Protein AF-A0A2Z6AJF2-F1 (afdb_monomer)

Mean predicted aligned error: 6.71 Å

Secondary structure (DSSP, 8-state):
------HHHHHHHHHHHHHHSB----GGG--S---EEEEEEE---HHHHHHHHHHHHHTT-EEEEEEE-TT-GGG--SEEEEEEEETTEEEEEEEEEEE--SSS---EEEETT-S-EEEE-SSSEEEESS--SS-HHHHHHHHHHHHHHHHHHS-GGGGTT-SS------

Solvent-accessible surface area (backbone atoms only — not comparable to full-atom values): 9456 Å² total; per-residue (Å²): 133,85,69,73,64,62,59,71,56,39,50,26,40,21,56,27,44,53,61,40,24,42,37,93,64,78,82,85,74,71,83,70,80,22,45,40,33,49,38,53,48,59,68,82,46,72,67,57,49,52,50,50,44,50,50,20,47,78,65,51,18,22,37,37,39,34,18,23,52,75,86,42,49,92,78,43,63,78,41,28,28,40,30,42,44,55,96,88,42,64,46,76,40,75,59,22,43,55,30,26,60,91,83,75,54,49,33,33,42,33,41,68,99,56,64,42,28,33,32,24,63,77,38,30,71,43,78,42,92,43,66,73,95,69,61,65,71,63,15,32,53,46,26,53,51,54,41,49,56,43,19,71,65,49,58,72,78,77,50,77,77,63,83,88,64,73,76,60,78,128

Radius of gyration: 15.11 Å; Cα contacts (8 Å, |Δi|>4): 317; chains: 1; bounding box: 45×30×36 Å

Nearest PDB structures (foldseek):
  8bfr-assembly1_A  TM=5.454E-01  e=5.815E+00  Escherichia coli
  7kdn-assembly5_E  TM=3.062E-01  e=1.831E+00  Aspergillus fumigatus Af293

Structure (mmCIF, N/CA/C/O backbone):
data_AF-A0A2Z6AJF2-F1
#
_entry.id   AF-A0A2Z6AJF2-F1
#
loop_
_atom_site.group_PDB
_atom_site.id
_atom_site.type_symbol
_atom_site.label_atom_id
_atom_site.label_alt_id
_atom_site.label_comp_id
_atom_site.label_asym_id
_atom_site.label_entity_id
_atom_site.label_seq_id
_atom_site.pdbx_PDB_ins_code
_atom_site.Cartn_x
_atom_site.Cartn_y
_atom_site.Cartn_z
_atom_site.occupancy
_atom_site.B_iso_or_equiv
_atom_site.auth_seq_id
_atom_site.auth_comp_id
_atom_site.auth_asym_id
_atom_site.auth_atom_id
_atom_site.pdbx_PDB_model_num
ATOM 1 N N . MET A 1 1 ? 26.045 -12.290 2.181 1.00 40.31 1 MET A N 1
ATOM 2 C CA . MET A 1 1 ? 25.825 -11.009 1.481 1.00 40.31 1 MET A CA 1
ATOM 3 C C . MET A 1 1 ? 24.411 -10.564 1.788 1.00 40.31 1 MET A C 1
ATOM 5 O O . MET A 1 1 ? 23.474 -11.212 1.346 1.00 40.31 1 MET A O 1
ATOM 9 N N . THR A 1 2 ? 24.245 -9.554 2.632 1.00 45.22 2 THR A N 1
ATOM 10 C CA . THR A 1 2 ? 22.933 -8.982 2.951 1.00 45.22 2 THR A CA 1
ATOM 11 C C . THR A 1 2 ? 22.518 -8.139 1.749 1.00 45.22 2 THR A C 1
ATOM 13 O O . THR A 1 2 ? 23.174 -7.144 1.454 1.00 45.22 2 THR A O 1
ATOM 16 N N . HIS A 1 3 ? 21.507 -8.572 0.992 1.00 52.16 3 HIS A N 1
ATOM 17 C CA . HIS A 1 3 ? 20.979 -7.772 -0.112 1.00 52.16 3 HIS A CA 1
ATOM 18 C C . HIS A 1 3 ? 20.379 -6.493 0.470 1.00 52.16 3 HIS A C 1
ATOM 20 O O . HIS A 1 3 ? 19.373 -6.531 1.176 1.00 52.16 3 HIS A O 1
ATOM 26 N N . GLN A 1 4 ? 21.048 -5.368 0.232 1.00 61.25 4 GLN A N 1
ATOM 27 C CA . GLN A 1 4 ? 20.563 -4.062 0.642 1.00 61.25 4 GLN A CA 1
ATOM 28 C C . GLN A 1 4 ? 19.368 -3.700 -0.243 1.00 61.25 4 GLN A C 1
ATOM 30 O O . GLN A 1 4 ? 19.476 -3.714 -1.469 1.00 61.25 4 GLN A O 1
ATOM 35 N N . CYS A 1 5 ? 18.230 -3.424 0.391 1.00 68.50 5 CYS A N 1
ATOM 36 C CA . CYS A 1 5 ? 17.001 -3.030 -0.284 1.00 68.50 5 CYS A CA 1
ATOM 37 C C . CYS A 1 5 ? 17.251 -1.798 -1.169 1.00 68.50 5 CYS A C 1
ATOM 39 O O . CYS A 1 5 ? 17.857 -0.822 -0.713 1.00 68.50 5 CYS A O 1
ATOM 41 N N . ASN A 1 6 ? 16.796 -1.830 -2.426 1.00 84.06 6 ASN A N 1
ATOM 42 C CA . ASN A 1 6 ? 16.887 -0.674 -3.320 1.00 84.06 6 ASN A CA 1
ATOM 43 C C . ASN A 1 6 ? 15.858 0.389 -2.897 1.00 84.06 6 ASN A C 1
ATOM 45 O O . ASN A 1 6 ? 14.733 0.428 -3.402 1.00 84.06 6 ASN A O 1
ATOM 49 N N . LEU A 1 7 ? 16.268 1.249 -1.960 1.00 82.12 7 LEU A N 1
ATOM 50 C CA . LEU A 1 7 ? 15.432 2.299 -1.373 1.00 82.12 7 LEU A CA 1
ATOM 51 C C . LEU A 1 7 ? 14.817 3.220 -2.428 1.00 82.12 7 LEU A C 1
ATOM 53 O O . LEU A 1 7 ? 13.658 3.600 -2.302 1.00 82.12 7 LEU A O 1
ATOM 57 N N . GLU A 1 8 ? 15.551 3.534 -3.498 1.00 87.50 8 GLU A N 1
ATOM 58 C CA . GLU A 1 8 ? 15.031 4.370 -4.579 1.00 87.50 8 GLU A CA 1
ATOM 59 C C . GLU A 1 8 ? 13.797 3.729 -5.226 1.00 87.50 8 GLU A C 1
ATOM 61 O O . GLU A 1 8 ? 12.750 4.363 -5.366 1.00 87.50 8 GLU A O 1
ATOM 66 N N . THR A 1 9 ? 13.905 2.446 -5.577 1.00 89.56 9 THR A N 1
ATOM 67 C CA . THR A 1 9 ? 12.806 1.690 -6.190 1.00 89.56 9 THR A CA 1
ATOM 68 C C . THR A 1 9 ? 11.611 1.622 -5.247 1.00 89.56 9 THR A C 1
ATOM 70 O O . THR A 1 9 ? 10.492 1.942 -5.640 1.00 89.56 9 THR A O 1
ATOM 73 N N . VAL A 1 10 ? 11.849 1.272 -3.985 1.00 90.19 10 VAL A N 1
ATOM 74 C CA . VAL A 1 10 ? 10.809 1.151 -2.956 1.00 90.19 10 VAL A CA 1
ATOM 75 C C . VAL A 1 10 ? 10.065 2.473 -2.734 1.00 90.19 10 VAL A C 1
ATOM 77 O O . VAL A 1 10 ? 8.833 2.495 -2.695 1.00 90.19 10 VAL A O 1
AT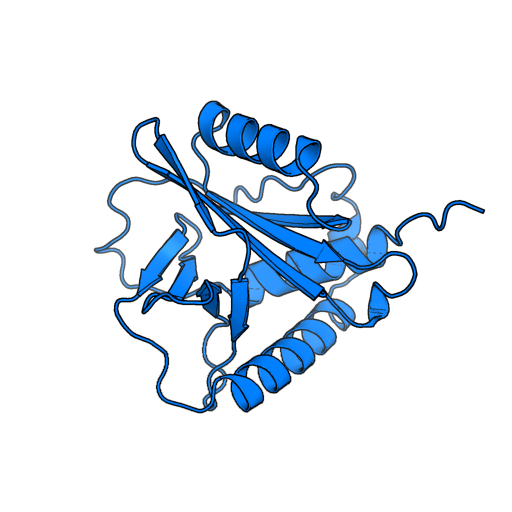OM 80 N N . ASN A 1 11 ? 10.784 3.592 -2.698 1.00 89.75 11 ASN A N 1
ATOM 81 C CA . ASN A 1 11 ? 10.196 4.920 -2.532 1.00 89.75 11 ASN A CA 1
ATOM 82 C C . ASN A 1 11 ? 9.333 5.336 -3.730 1.00 89.75 11 ASN A C 1
ATOM 84 O O . ASN A 1 11 ? 8.249 5.891 -3.546 1.00 89.75 11 ASN A O 1
ATOM 88 N N . ARG A 1 12 ? 9.750 5.011 -4.962 1.00 92.62 12 ARG A N 1
ATOM 89 C CA . ARG A 1 12 ? 8.927 5.237 -6.166 1.00 92.62 12 ARG A CA 1
ATOM 90 C C . ARG A 1 12 ? 7.583 4.518 -6.070 1.00 92.62 12 ARG A C 1
ATOM 92 O O . ARG A 1 12 ? 6.554 5.086 -6.433 1.00 92.62 12 ARG A O 1
ATOM 99 N N . PHE A 1 13 ? 7.579 3.290 -5.553 1.00 94.44 13 PHE A N 1
ATOM 100 C CA . PHE A 1 13 ? 6.352 2.530 -5.336 1.00 94.44 13 PHE A CA 1
ATOM 101 C C . PHE A 1 13 ? 5.448 3.151 -4.268 1.00 94.44 13 PHE A C 1
ATOM 103 O O . PHE A 1 13 ? 4.243 3.233 -4.498 1.00 94.44 13 PHE A O 1
ATOM 110 N N . ALA A 1 14 ? 6.000 3.617 -3.145 1.00 92.31 14 ALA A N 1
ATOM 111 C CA . ALA A 1 14 ? 5.218 4.294 -2.108 1.00 92.31 14 ALA A CA 1
ATOM 112 C C . ALA A 1 14 ? 4.525 5.558 -2.650 1.00 92.31 14 ALA A C 1
ATOM 114 O O . ALA A 1 14 ? 3.315 5.715 -2.498 1.00 92.31 14 ALA A O 1
ATOM 115 N N . ILE A 1 15 ? 5.263 6.403 -3.381 1.00 90.62 15 ILE A N 1
ATOM 116 C CA . ILE A 1 15 ? 4.731 7.618 -4.024 1.00 90.62 15 ILE A CA 1
ATOM 117 C C . ILE A 1 15 ? 3.631 7.272 -5.031 1.00 90.62 15 ILE A C 1
ATOM 119 O O . ILE A 1 15 ? 2.576 7.905 -5.063 1.00 90.62 15 ILE A O 1
ATOM 123 N N . ALA A 1 16 ? 3.879 6.276 -5.882 1.00 93.88 16 ALA A N 1
ATOM 124 C CA . ALA A 1 16 ? 2.911 5.845 -6.880 1.00 93.88 16 ALA A CA 1
ATOM 125 C C . ALA A 1 16 ? 1.632 5.301 -6.231 1.00 93.88 16 ALA A C 1
ATOM 127 O O . ALA A 1 16 ? 0.537 5.613 -6.691 1.00 93.88 16 ALA A O 1
ATOM 128 N N . ALA A 1 17 ? 1.758 4.528 -5.151 1.00 93.56 17 ALA A N 1
ATOM 129 C CA . ALA A 1 17 ? 0.618 4.012 -4.409 1.00 93.56 17 ALA A CA 1
ATOM 130 C C . ALA A 1 17 ? -0.185 5.135 -3.746 1.00 93.56 17 ALA A C 1
ATOM 132 O O . ALA A 1 17 ? -1.395 5.153 -3.925 1.00 93.56 17 ALA A O 1
ATOM 133 N N . ALA A 1 18 ? 0.462 6.102 -3.086 1.00 90.44 18 ALA A N 1
ATOM 134 C CA . ALA A 1 18 ? -0.220 7.269 -2.514 1.00 90.44 18 ALA A CA 1
ATOM 135 C C . ALA A 1 18 ? -1.014 8.060 -3.568 1.00 90.44 18 ALA A C 1
ATOM 137 O O . ALA A 1 18 ? -2.101 8.551 -3.312 1.00 90.44 18 ALA A O 1
ATOM 138 N N . LYS A 1 19 ? -0.518 8.158 -4.805 1.00 90.06 19 LYS A N 1
ATOM 139 C CA . LYS A 1 19 ? -1.283 8.808 -5.881 1.00 90.06 19 LYS A CA 1
ATOM 140 C C . LYS A 1 19 ? -2.455 7.964 -6.365 1.00 90.06 19 LYS A C 1
ATOM 142 O O . LYS A 1 19 ? -3.519 8.492 -6.655 1.00 90.06 19 LYS A O 1
ATOM 147 N N . LEU A 1 20 ? -2.242 6.661 -6.511 1.00 92.56 20 LEU A N 1
ATOM 148 C CA . LEU A 1 20 ? -3.222 5.760 -7.107 1.00 92.56 20 LEU A CA 1
ATOM 149 C C . LEU A 1 20 ? -4.323 5.319 -6.135 1.00 92.56 20 LEU A C 1
ATOM 151 O O . LEU A 1 20 ? -5.396 4.951 -6.598 1.00 92.56 20 LEU A O 1
ATOM 155 N N . LEU A 1 21 ? -4.059 5.311 -4.827 1.00 90.12 21 LEU A N 1
ATOM 156 C CA . LEU A 1 21 ? -5.027 4.995 -3.767 1.00 90.12 21 LEU A CA 1
ATOM 157 C C . LEU A 1 21 ? -5.963 6.165 -3.446 1.00 90.12 21 LEU A C 1
ATOM 159 O O . LEU A 1 21 ? -6.960 5.976 -2.744 1.00 90.12 21 LEU A O 1
ATOM 163 N N . ARG A 1 22 ? -5.635 7.356 -3.954 1.00 87.12 22 ARG A N 1
ATOM 164 C CA . ARG A 1 22 ? -6.429 8.555 -3.758 1.00 87.12 22 ARG A CA 1
ATOM 165 C C . ARG A 1 22 ? -7.801 8.381 -4.398 1.00 87.12 22 ARG A C 1
ATOM 167 O O . ARG A 1 22 ? -7.928 8.183 -5.605 1.00 87.12 22 ARG A O 1
ATOM 174 N N . HIS A 1 23 ? -8.817 8.483 -3.565 1.00 79.56 23 HIS A N 1
ATOM 175 C CA . HIS A 1 23 ? -10.214 8.516 -3.922 1.00 79.56 23 HIS A CA 1
ATOM 176 C C . HIS A 1 23 ? -10.713 9.934 -3.668 1.00 79.56 23 HIS A C 1
ATOM 178 O O . HIS A 1 23 ? -10.721 10.401 -2.533 1.00 79.56 23 HIS A O 1
ATOM 184 N N . GLU A 1 24 ? -11.128 10.633 -4.719 1.00 67.31 24 GLU A N 1
ATOM 185 C CA . GLU A 1 24 ? -11.868 11.879 -4.543 1.00 67.31 24 GLU A CA 1
ATOM 186 C C . GLU A 1 24 ? -13.245 11.494 -3.996 1.00 67.31 24 GLU A C 1
ATOM 188 O O . GLU A 1 24 ? -14.029 10.822 -4.667 1.00 67.31 24 GLU A O 1
ATOM 193 N N . LEU A 1 25 ? -13.484 11.789 -2.723 1.00 61.03 25 LEU A N 1
ATOM 194 C CA . LEU A 1 25 ? -14.790 11.652 -2.096 1.00 61.03 25 LEU A CA 1
ATOM 195 C C . LEU A 1 25 ? -15.352 13.042 -1.838 1.00 61.03 25 LEU A C 1
ATOM 197 O O . LEU A 1 25 ? -14.611 13.967 -1.500 1.00 61.03 25 LEU A O 1
ATOM 201 N N . ASP A 1 26 ? -16.670 13.170 -1.977 1.00 47.53 26 ASP A N 1
ATOM 202 C CA . ASP A 1 26 ? -17.383 14.340 -1.483 1.00 47.53 26 ASP A CA 1
ATOM 203 C C . ASP A 1 26 ? -17.186 14.443 0.038 1.00 47.53 26 ASP A C 1
ATOM 205 O O . ASP A 1 26 ? -17.215 13.446 0.761 1.00 47.53 26 ASP A O 1
ATOM 209 N N . GLN A 1 27 ? -16.950 15.671 0.504 1.00 47.12 27 GLN A N 1
ATOM 210 C CA . GLN A 1 27 ? -16.399 16.053 1.815 1.00 47.12 27 GLN A CA 1
ATOM 211 C C . GLN A 1 27 ? -17.158 15.544 3.064 1.00 47.12 27 GLN A C 1
ATOM 213 O O . GLN A 1 27 ? -16.728 15.817 4.183 1.00 47.12 27 GLN A O 1
ATOM 218 N N . GLU A 1 28 ? -18.270 14.823 2.912 1.00 42.19 28 GLU A N 1
ATOM 219 C CA . GLU A 1 28 ? -19.194 14.465 3.997 1.00 42.19 28 GLU A CA 1
ATOM 220 C C . GLU A 1 28 ? -18.697 13.356 4.943 1.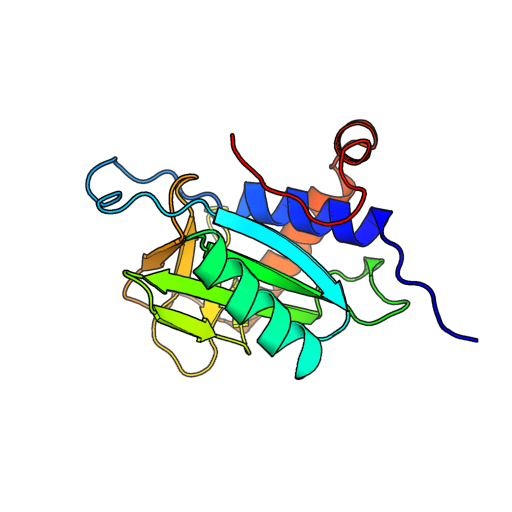00 42.19 28 GLU A C 1
ATOM 222 O O . GLU A 1 28 ? -19.237 13.223 6.038 1.00 42.19 28 GLU A O 1
ATOM 227 N N . PHE A 1 29 ? -17.656 12.591 4.587 1.00 45.22 29 PHE A N 1
ATOM 228 C CA . PHE A 1 29 ? -17.162 11.474 5.415 1.00 45.22 29 PHE A CA 1
ATOM 229 C C . PHE A 1 29 ? -15.853 11.749 6.176 1.00 45.22 29 PHE A C 1
ATOM 231 O O . PHE A 1 29 ? -15.405 10.895 6.942 1.00 45.22 29 PHE A O 1
ATOM 238 N N . ALA A 1 30 ? -15.256 12.936 6.031 1.00 47.22 30 ALA A N 1
ATOM 239 C CA . ALA A 1 30 ? -13.992 13.309 6.677 1.00 47.22 30 ALA A CA 1
ATOM 240 C C . ALA A 1 30 ? -14.187 13.758 8.142 1.00 47.22 30 ALA A C 1
ATOM 242 O O . ALA A 1 30 ? -13.751 14.843 8.528 1.00 47.22 30 ALA A O 1
ATOM 243 N N . ALA A 1 31 ? -14.904 12.962 8.940 1.00 46.00 31 ALA A N 1
ATOM 244 C CA . ALA A 1 31 ? -15.389 13.395 10.249 1.00 46.00 31 ALA A CA 1
ATOM 245 C C . ALA A 1 31 ? -14.321 13.434 11.357 1.00 46.00 31 ALA A C 1
ATOM 247 O O . ALA A 1 31 ? -14.548 14.123 12.338 1.00 46.00 31 ALA A O 1
ATOM 248 N N . ASP A 1 32 ? -13.150 12.814 11.190 1.00 53.44 32 ASP A N 1
ATOM 249 C CA . ASP A 1 32 ? -12.021 12.938 12.123 1.00 53.44 32 ASP A CA 1
ATOM 250 C C . ASP A 1 32 ? -10.714 12.856 11.316 1.00 53.44 32 ASP A C 1
ATOM 252 O O . ASP A 1 32 ? -10.337 11.794 10.820 1.00 53.44 32 ASP A O 1
ATOM 256 N N . GLY A 1 33 ? -10.072 14.003 11.070 1.00 54.50 33 GLY A N 1
ATOM 257 C CA . GLY A 1 33 ? -8.928 14.122 10.158 1.00 54.50 33 GLY A CA 1
ATOM 258 C C . GLY A 1 33 ? -7.665 13.453 10.701 1.00 54.50 33 GLY A C 1
ATOM 259 O O . GLY A 1 33 ? -6.926 14.065 11.464 1.00 54.50 33 GLY A O 1
ATOM 260 N N . CYS A 1 34 ? -7.419 12.215 10.280 1.00 60.78 34 CYS A N 1
ATOM 261 C CA . CYS A 1 34 ? -6.271 11.395 10.653 1.00 60.78 34 CYS A CA 1
ATOM 262 C C . CYS A 1 34 ? -5.364 11.241 9.423 1.00 60.78 34 CYS A C 1
ATOM 264 O O . CYS A 1 34 ? -5.696 10.470 8.527 1.00 60.78 34 CYS A O 1
ATOM 266 N N . SER A 1 35 ? -4.253 11.989 9.337 1.00 80.56 35 SER A N 1
ATOM 267 C CA . SER A 1 35 ? -3.433 12.040 8.108 1.00 80.56 35 SER A CA 1
ATOM 268 C C . SER A 1 35 ? -3.053 10.642 7.599 1.00 80.56 35 SER A C 1
ATOM 270 O O . SER A 1 35 ? -2.791 9.746 8.396 1.00 80.56 35 SER A O 1
ATOM 272 N N . VAL A 1 36 ? -3.029 10.437 6.278 1.00 85.62 36 VAL A N 1
ATOM 273 C CA . VAL A 1 36 ? -2.634 9.146 5.692 1.00 85.62 36 VAL A CA 1
ATOM 274 C C . VAL A 1 36 ? -1.220 9.225 5.174 1.00 85.62 36 VAL A C 1
ATOM 276 O O . VAL A 1 36 ? -0.862 10.121 4.410 1.00 85.62 36 VAL A O 1
ATOM 279 N N . ILE A 1 37 ? -0.447 8.196 5.481 1.00 87.88 37 ILE A N 1
ATOM 280 C CA . ILE A 1 37 ? 0.832 7.963 4.849 1.00 87.88 37 ILE A CA 1
ATOM 281 C C . ILE A 1 37 ? 0.905 6.599 4.171 1.00 87.88 37 ILE A C 1
ATOM 283 O O . ILE A 1 37 ? 0.498 5.577 4.714 1.00 87.88 37 ILE A O 1
ATOM 287 N N . VAL A 1 38 ? 1.551 6.578 3.003 1.00 91.06 38 VAL A N 1
ATOM 288 C CA . VAL A 1 38 ? 2.078 5.357 2.397 1.00 91.06 38 VAL A CA 1
ATOM 289 C C . VAL A 1 38 ? 3.590 5.270 2.600 1.00 91.06 38 VAL A C 1
ATOM 291 O O . VAL A 1 38 ? 4.348 6.115 2.125 1.00 91.06 38 VAL A O 1
ATOM 294 N N . ILE A 1 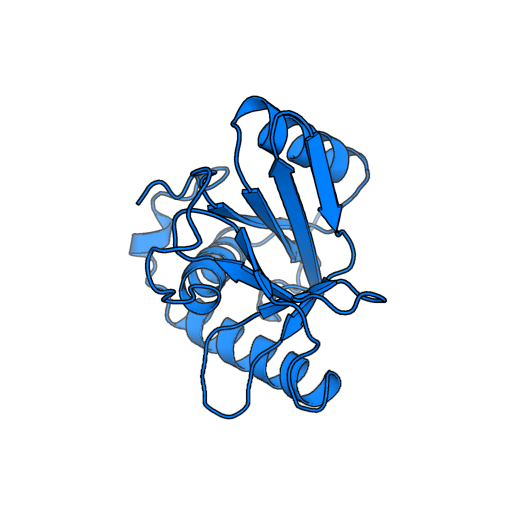39 ? 4.033 4.212 3.271 1.00 91.19 39 ILE A N 1
ATOM 295 C CA . ILE A 1 39 ? 5.439 3.840 3.439 1.00 91.19 39 ILE A CA 1
ATOM 296 C C . ILE A 1 39 ? 5.712 2.481 2.806 1.00 91.19 39 ILE A C 1
ATOM 298 O O . ILE A 1 39 ? 4.804 1.702 2.515 1.00 91.19 39 ILE A O 1
ATOM 302 N N . ALA A 1 40 ? 6.987 2.180 2.594 1.00 91.06 40 ALA A N 1
ATOM 303 C CA . ALA A 1 40 ? 7.400 0.930 1.994 1.00 91.06 40 ALA A CA 1
ATOM 304 C C . ALA A 1 40 ? 8.723 0.432 2.584 1.00 91.06 40 ALA A C 1
ATOM 306 O O . ALA A 1 40 ? 9.557 1.222 3.028 1.00 91.06 40 ALA A O 1
ATOM 307 N N . GLY A 1 41 ? 8.912 -0.884 2.612 1.00 90.31 41 GLY A N 1
ATOM 308 C CA . GLY A 1 41 ? 10.092 -1.490 3.218 1.00 90.31 41 GLY A CA 1
ATOM 309 C C . GLY A 1 41 ? 10.141 -3.011 3.068 1.00 90.31 41 GLY A C 1
ATOM 310 O O . GLY A 1 41 ? 9.485 -3.551 2.178 1.00 90.31 41 GLY A O 1
ATOM 311 N N . PRO A 1 42 ? 10.952 -3.712 3.882 1.00 90.94 42 PRO A N 1
ATOM 312 C CA . PRO A 1 42 ? 11.068 -5.171 3.825 1.00 90.94 42 PRO A CA 1
ATOM 313 C C . PRO A 1 42 ? 9.763 -5.887 4.216 1.00 90.94 42 PRO A C 1
ATOM 315 O O . PRO A 1 42 ? 8.757 -5.269 4.551 1.00 90.94 42 PRO A O 1
ATOM 318 N N . ALA A 1 43 ? 9.771 -7.220 4.184 1.00 89.62 43 ALA A N 1
ATOM 319 C CA . ALA A 1 43 ? 8.679 -8.011 4.742 1.00 89.62 43 ALA A CA 1
ATOM 320 C C . ALA A 1 43 ? 8.408 -7.623 6.207 1.00 89.62 43 ALA A C 1
ATOM 322 O O . ALA A 1 43 ? 9.339 -7.451 6.996 1.00 89.62 43 ALA A O 1
ATOM 323 N N . LEU A 1 44 ? 7.127 -7.489 6.554 1.00 88.62 44 LEU A N 1
ATOM 324 C CA . LEU A 1 44 ? 6.707 -7.085 7.889 1.00 88.62 44 LEU A CA 1
ATOM 325 C C . LEU A 1 44 ? 6.983 -8.217 8.890 1.00 88.62 44 LEU A C 1
ATOM 327 O O . LEU A 1 44 ? 6.367 -9.281 8.821 1.00 88.62 44 LEU A O 1
ATOM 331 N N . ASP A 1 45 ? 7.902 -7.983 9.822 1.00 90.50 45 ASP A N 1
ATOM 332 C CA . ASP A 1 45 ? 8.126 -8.843 10.982 1.00 90.50 45 ASP A CA 1
ATOM 333 C C . ASP A 1 45 ? 7.435 -8.269 12.230 1.00 90.50 45 ASP A C 1
ATOM 335 O O . ASP A 1 45 ? 6.798 -7.213 12.186 1.00 90.50 45 ASP A O 1
ATOM 339 N N . LYS A 1 46 ? 7.549 -8.967 13.365 1.00 92.75 46 LYS A N 1
ATOM 340 C CA . LYS A 1 46 ? 6.937 -8.518 14.622 1.00 92.75 46 LYS A CA 1
ATOM 341 C C . LYS A 1 46 ? 7.460 -7.147 15.071 1.00 92.75 46 LYS A C 1
ATOM 343 O O . LYS A 1 46 ? 6.673 -6.333 15.536 1.00 92.75 46 LYS A O 1
ATOM 348 N N . ASN A 1 47 ? 8.755 -6.879 14.905 1.00 91.38 47 ASN A N 1
ATOM 349 C CA . ASN A 1 47 ? 9.360 -5.623 15.349 1.00 91.38 47 ASN A CA 1
ATOM 350 C C . ASN A 1 47 ? 8.844 -4.441 14.524 1.00 91.38 47 ASN A C 1
ATOM 352 O O . ASN A 1 47 ? 8.528 -3.392 15.075 1.00 91.38 47 ASN A O 1
ATOM 356 N N . LEU A 1 48 ? 8.738 -4.609 13.205 1.00 90.19 48 LEU A N 1
ATOM 357 C CA . LEU A 1 48 ? 8.181 -3.597 12.312 1.00 90.19 48 LEU A CA 1
ATOM 358 C C . LEU A 1 48 ? 6.685 -3.407 12.543 1.00 90.19 48 LEU A C 1
ATOM 360 O O . LEU A 1 48 ? 6.203 -2.280 12.511 1.00 90.19 48 LEU A O 1
ATOM 364 N N . LEU A 1 49 ? 5.957 -4.490 12.803 1.00 93.38 49 LEU A N 1
ATOM 365 C CA . LEU A 1 49 ? 4.544 -4.427 13.145 1.00 93.38 49 LEU A CA 1
ATOM 366 C C . LEU A 1 49 ? 4.324 -3.623 14.432 1.00 93.38 49 LEU A C 1
ATOM 368 O O . LEU A 1 49 ? 3.491 -2.719 14.435 1.00 93.38 49 LEU A O 1
ATOM 372 N N . ASP A 1 50 ? 5.087 -3.900 15.491 1.00 94.38 50 ASP A N 1
ATOM 373 C CA . ASP A 1 50 ? 5.009 -3.157 16.753 1.00 94.38 50 ASP A CA 1
ATOM 374 C C . ASP A 1 50 ? 5.427 -1.690 16.550 1.00 94.38 50 ASP A C 1
ATOM 376 O O . ASP A 1 50 ? 4.699 -0.790 16.966 1.00 94.38 50 ASP A O 1
ATOM 380 N N . LYS A 1 51 ? 6.521 -1.436 15.815 1.00 93.62 51 LYS A N 1
ATOM 381 C CA . LYS A 1 51 ? 6.980 -0.082 15.468 1.00 93.62 51 LYS A CA 1
ATOM 382 C C . LYS A 1 51 ? 5.883 0.741 14.795 1.00 93.62 51 LYS A C 1
ATOM 384 O O . LYS A 1 51 ? 5.586 1.837 15.251 1.00 93.62 51 LYS A O 1
ATOM 389 N N . TRP A 1 52 ? 5.292 0.238 13.711 1.00 94.06 52 TRP A N 1
ATOM 390 C CA . TRP A 1 52 ? 4.291 1.002 12.959 1.00 94.06 52 TRP A CA 1
ATOM 391 C C . TRP A 1 52 ? 2.958 1.110 13.693 1.00 94.06 52 TRP A C 1
ATOM 393 O O . TRP A 1 52 ? 2.237 2.078 13.488 1.00 94.06 52 TRP A O 1
ATOM 403 N N . THR A 1 53 ? 2.651 0.166 14.586 1.00 95.50 53 THR A N 1
ATOM 404 C CA . THR A 1 53 ? 1.500 0.296 15.489 1.00 95.50 53 THR A CA 1
ATOM 405 C C . THR A 1 53 ? 1.700 1.460 16.459 1.00 95.50 53 THR A C 1
ATOM 407 O O . THR A 1 53 ? 0.786 2.257 16.638 1.00 95.50 53 THR A O 1
ATOM 410 N N . ILE A 1 54 ? 2.886 1.561 17.070 1.00 94.81 54 ILE A N 1
ATOM 411 C CA . ILE A 1 54 ? 3.229 2.658 17.983 1.00 94.81 54 ILE A CA 1
ATOM 412 C C . ILE A 1 54 ? 3.220 3.988 17.227 1.00 94.81 54 ILE A C 1
ATOM 414 O O . ILE A 1 54 ? 2.525 4.902 17.649 1.00 94.81 54 ILE A O 1
ATOM 418 N N . GLU A 1 55 ? 3.898 4.067 16.079 1.00 93.44 55 GLU A N 1
ATOM 419 C CA . GLU A 1 55 ? 3.985 5.301 15.289 1.00 93.44 55 GLU A CA 1
ATOM 420 C C . GLU A 1 55 ? 2.604 5.806 14.846 1.00 93.44 55 GLU A C 1
ATOM 422 O O . GLU A 1 55 ? 2.306 6.986 15.000 1.00 93.44 55 GLU A O 1
ATOM 427 N N . ALA A 1 56 ? 1.731 4.917 14.353 1.00 91.81 56 ALA A N 1
ATOM 428 C CA . ALA A 1 56 ? 0.365 5.285 13.979 1.00 91.81 56 ALA A CA 1
ATOM 429 C C . ALA A 1 56 ? -0.407 5.895 15.162 1.00 91.81 56 ALA A C 1
ATOM 431 O O . ALA A 1 56 ? -1.101 6.895 14.996 1.00 91.81 56 ALA A O 1
ATOM 432 N N . GLY A 1 57 ? -0.260 5.317 16.360 1.00 92.69 57 GLY A N 1
ATOM 433 C CA . GLY A 1 57 ? -0.925 5.794 17.572 1.00 92.69 57 GLY A CA 1
ATOM 434 C C . GLY A 1 57 ? -0.346 7.100 18.118 1.00 92.69 57 GLY A C 1
ATOM 435 O O . GLY A 1 57 ? -1.101 8.008 18.452 1.00 92.69 57 GLY A O 1
ATOM 436 N N . GLU A 1 58 ? 0.982 7.211 18.201 1.00 92.38 58 GLU A N 1
ATOM 437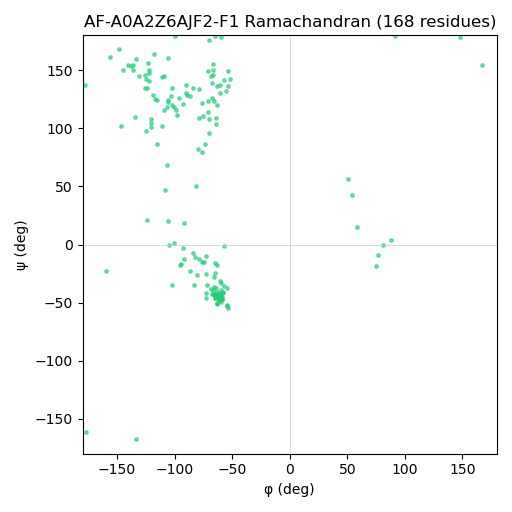 C CA . GLU A 1 58 ? 1.667 8.403 18.721 1.00 92.38 58 GLU A CA 1
ATOM 438 C C . GLU A 1 58 ? 1.457 9.624 17.824 1.00 92.38 58 GLU A C 1
ATOM 440 O O . GLU A 1 58 ? 1.294 10.734 18.330 1.00 92.38 58 GLU A O 1
ATOM 445 N N . GLN A 1 59 ? 1.423 9.421 16.506 1.00 89.69 59 GLN A N 1
ATOM 446 C CA . GLN A 1 59 ? 1.243 10.497 15.534 1.00 89.69 59 GLN A CA 1
ATOM 447 C C . GLN A 1 59 ? -0.217 10.734 15.136 1.00 89.69 59 GLN A C 1
ATOM 449 O O . GLN A 1 59 ? -0.475 11.643 14.350 1.00 89.69 59 GLN A O 1
ATOM 454 N N . GLN A 1 60 ? -1.158 9.923 15.638 1.00 90.00 60 GLN A N 1
ATOM 455 C CA . GLN A 1 60 ? -2.579 9.992 15.276 1.00 90.00 60 GLN A CA 1
ATOM 456 C C . GLN A 1 60 ? -2.773 9.988 13.752 1.00 90.00 60 GLN A C 1
ATOM 458 O O . GLN A 1 60 ? -3.315 10.929 13.166 1.00 90.00 60 GLN A O 1
ATOM 463 N N . MET A 1 61 ? -2.236 8.952 13.098 1.00 88.56 61 MET A N 1
ATOM 464 C CA . MET A 1 61 ? -2.227 8.841 11.640 1.00 88.56 61 MET A CA 1
ATOM 465 C C . MET A 1 61 ? -2.498 7.423 11.142 1.00 88.56 61 MET A C 1
ATOM 467 O O . MET A 1 61 ? -2.167 6.427 11.790 1.00 88.56 61 MET A O 1
ATOM 471 N N . ASP A 1 62 ? -3.018 7.343 9.923 1.00 91.50 62 ASP A N 1
ATOM 472 C CA . ASP A 1 62 ? -3.203 6.097 9.198 1.00 91.50 62 ASP A CA 1
ATOM 473 C C . ASP A 1 62 ? -1.953 5.765 8.379 1.00 91.50 62 ASP A C 1
ATOM 475 O O . ASP A 1 62 ? -1.475 6.564 7.573 1.00 91.50 62 ASP A O 1
ATOM 479 N N . ILE A 1 63 ? -1.442 4.545 8.530 1.00 93.06 63 ILE A N 1
ATOM 480 C CA . ILE A 1 63 ? -0.259 4.067 7.816 1.00 93.06 63 ILE A CA 1
ATOM 481 C C . ILE A 1 63 ? -0.635 2.917 6.886 1.00 93.06 63 ILE A C 1
ATOM 483 O O . ILE A 1 63 ? -1.124 1.870 7.311 1.00 93.06 63 ILE A O 1
ATOM 487 N N . VAL A 1 64 ? -0.310 3.073 5.607 1.00 94.75 64 VAL A N 1
ATOM 488 C CA . VAL A 1 64 ? -0.274 2.001 4.614 1.00 94.75 64 VAL A CA 1
ATOM 489 C C . VAL A 1 64 ? 1.174 1.571 4.427 1.00 94.75 64 VAL A C 1
ATOM 491 O O . VAL A 1 64 ? 2.013 2.351 3.984 1.00 94.75 64 VAL A O 1
ATOM 494 N N . TYR A 1 65 ? 1.473 0.313 4.730 1.00 95.19 65 TYR A N 1
ATOM 495 C CA . TYR A 1 65 ? 2.803 -0.267 4.578 1.00 95.19 65 TYR A CA 1
ATOM 496 C C . TYR A 1 65 ? 2.857 -1.200 3.370 1.00 95.19 65 TYR A C 1
ATOM 498 O O . TYR A 1 65 ? 2.111 -2.175 3.303 1.00 95.19 65 TYR A O 1
ATOM 506 N N . LEU A 1 66 ? 3.763 -0.939 2.431 1.00 95.62 66 LEU A N 1
ATOM 507 C CA . LEU A 1 66 ? 4.040 -1.815 1.294 1.00 95.62 66 LEU A CA 1
ATOM 508 C C . LEU A 1 66 ? 5.281 -2.665 1.575 1.00 95.62 66 LEU A C 1
ATOM 510 O O . LEU A 1 66 ? 6.391 -2.142 1.693 1.00 95.62 66 LEU A O 1
ATOM 514 N N . ALA A 1 67 ? 5.098 -3.980 1.651 1.00 93.88 67 ALA A N 1
ATOM 515 C CA . ALA A 1 67 ? 6.175 -4.920 1.924 1.00 93.88 67 ALA A CA 1
ATOM 516 C C . ALA A 1 67 ? 6.838 -5.404 0.630 1.00 93.88 67 ALA A C 1
ATOM 518 O O . ALA A 1 67 ? 6.161 -5.752 -0.340 1.00 93.88 67 ALA A O 1
ATOM 519 N N . PHE A 1 68 ? 8.166 -5.474 0.634 1.00 92.31 68 PHE A N 1
ATOM 520 C CA . PHE A 1 68 ? 8.986 -5.918 -0.487 1.00 92.31 68 PHE A CA 1
ATOM 521 C C . PHE A 1 68 ? 9.873 -7.105 -0.109 1.00 92.31 68 PHE A C 1
ATOM 523 O O . PHE A 1 68 ? 10.363 -7.224 1.015 1.00 92.31 68 PHE A O 1
ATOM 530 N N . GLU A 1 69 ? 10.112 -7.973 -1.091 1.00 90.62 69 GLU A N 1
ATOM 531 C CA . GLU A 1 69 ? 11.125 -9.023 -1.008 1.00 90.62 69 GLU A CA 1
ATOM 532 C C . GLU A 1 69 ? 12.478 -8.460 -1.469 1.00 90.62 69 GLU A C 1
ATOM 534 O O . GLU A 1 69 ? 12.580 -7.877 -2.553 1.00 90.62 69 GLU A O 1
ATOM 539 N N . ALA A 1 70 ? 13.515 -8.634 -0.644 1.00 85.50 70 ALA A N 1
ATOM 540 C CA . ALA A 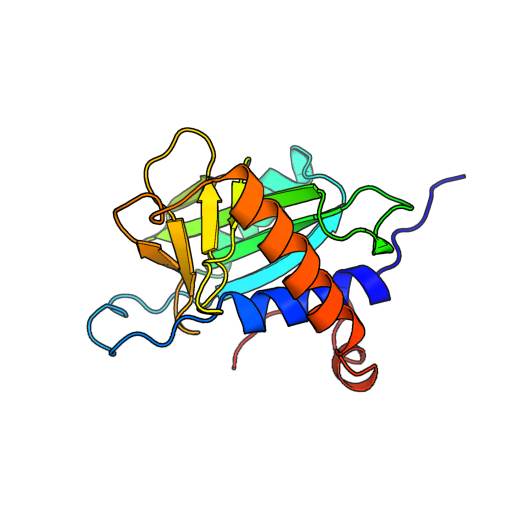1 70 ? 14.848 -8.107 -0.923 1.00 85.50 70 ALA A CA 1
ATOM 541 C C . ALA A 1 70 ? 15.419 -8.684 -2.230 1.00 85.50 70 ALA A C 1
ATOM 543 O O . ALA A 1 70 ? 15.410 -9.897 -2.447 1.00 85.50 70 ALA A O 1
ATOM 544 N N . GLY A 1 71 ? 15.925 -7.814 -3.105 1.00 87.19 71 GLY A N 1
ATOM 545 C CA . GLY A 1 71 ? 16.429 -8.177 -4.434 1.00 87.19 71 GLY A CA 1
ATOM 546 C C . GLY A 1 71 ? 15.345 -8.354 -5.506 1.00 87.19 71 GLY A C 1
ATOM 547 O O . GLY A 1 71 ? 15.664 -8.643 -6.663 1.00 87.19 71 GLY A O 1
ATOM 548 N N . ARG A 1 72 ? 14.064 -8.177 -5.161 1.00 90.94 72 ARG A N 1
ATOM 549 C CA . ARG A 1 72 ? 12.919 -8.250 -6.085 1.00 90.94 72 ARG A CA 1
ATOM 550 C C . ARG A 1 72 ? 12.068 -6.986 -6.083 1.00 90.94 72 ARG A C 1
ATOM 552 O O . ARG A 1 72 ? 10.930 -7.000 -6.541 1.00 90.94 72 ARG A O 1
ATOM 559 N N . GLU A 1 73 ? 12.632 -5.869 -5.641 1.00 90.12 73 GLU A N 1
ATOM 560 C CA . GLU A 1 73 ? 11.914 -4.608 -5.461 1.00 90.12 73 GLU A CA 1
ATOM 561 C C . GLU A 1 73 ? 11.302 -4.092 -6.772 1.00 90.12 73 GLU A C 1
ATOM 563 O O . GLU A 1 73 ? 10.199 -3.553 -6.795 1.00 90.12 73 GLU A O 1
ATOM 568 N N . HIS A 1 74 ? 11.980 -4.346 -7.892 1.00 89.69 74 HIS A N 1
ATOM 569 C CA . HIS A 1 74 ? 11.534 -4.005 -9.245 1.00 89.69 74 HIS A CA 1
ATOM 570 C C . HIS A 1 74 ? 10.239 -4.719 -9.685 1.00 89.69 74 HIS A C 1
ATOM 572 O O . HIS A 1 74 ? 9.593 -4.292 -10.645 1.00 89.69 74 HIS A O 1
ATOM 578 N N . LEU A 1 75 ? 9.847 -5.806 -9.010 1.00 90.56 75 LEU A N 1
ATOM 579 C CA . LEU A 1 75 ? 8.590 -6.514 -9.271 1.00 90.56 75 LEU A CA 1
ATOM 580 C C . LEU A 1 75 ? 7.388 -5.861 -8.571 1.00 90.56 75 LEU A C 1
ATOM 582 O O . LEU A 1 75 ? 6.247 -6.192 -8.900 1.00 90.56 75 LEU A O 1
ATOM 586 N N . GLY A 1 76 ? 7.633 -4.913 -7.664 1.00 92.56 76 GLY A N 1
ATOM 587 C CA . GLY A 1 76 ? 6.618 -4.294 -6.821 1.00 92.56 76 GLY A CA 1
ATOM 588 C C . GLY A 1 76 ? 6.434 -5.004 -5.476 1.00 92.56 76 GLY A C 1
ATOM 589 O O . GLY A 1 76 ? 7.114 -5.993 -5.191 1.00 92.56 76 GLY A O 1
ATOM 590 N N . PRO A 1 77 ? 5.521 -4.494 -4.633 1.00 94.50 77 PRO A N 1
ATOM 591 C CA . PRO A 1 77 ? 5.297 -5.039 -3.304 1.00 94.50 77 PRO A CA 1
ATOM 592 C C 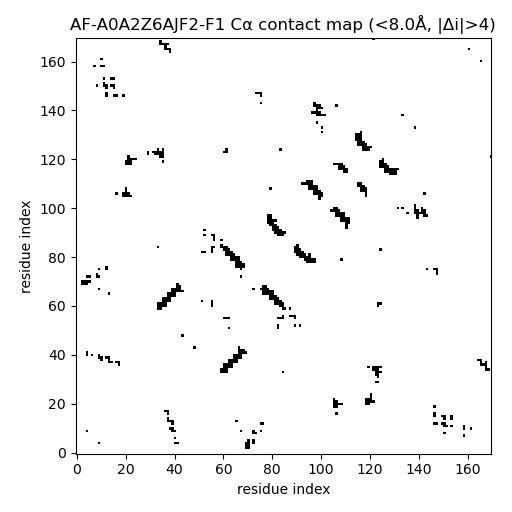. PRO A 1 77 ? 4.661 -6.430 -3.363 1.00 94.50 77 PRO A C 1
ATOM 594 O O . PRO A 1 77 ? 3.819 -6.727 -4.220 1.00 94.50 77 PRO A O 1
ATOM 597 N N . THR A 1 78 ? 5.050 -7.285 -2.423 1.00 92.88 78 THR A N 1
ATOM 598 C CA . THR A 1 78 ? 4.517 -8.642 -2.272 1.00 92.88 78 THR A CA 1
ATOM 599 C C . THR A 1 78 ? 3.211 -8.651 -1.485 1.00 92.88 78 THR A C 1
ATOM 601 O O . THR A 1 78 ? 2.312 -9.424 -1.825 1.00 92.88 78 THR A O 1
ATOM 604 N N . SER A 1 79 ? 3.074 -7.756 -0.505 1.00 93.19 79 SER A N 1
ATOM 605 C CA . SER A 1 79 ? 1.859 -7.538 0.282 1.00 93.19 79 SER A CA 1
ATOM 606 C C . SER A 1 79 ? 1.720 -6.076 0.719 1.00 93.19 79 SER A C 1
ATOM 608 O O . SER A 1 79 ? 2.646 -5.271 0.584 1.00 93.19 79 SER A O 1
ATOM 610 N N . ALA A 1 80 ? 0.537 -5.734 1.225 1.00 96.00 80 ALA A N 1
ATOM 611 C CA . ALA A 1 80 ? 0.274 -4.468 1.889 1.00 96.00 80 ALA A CA 1
ATOM 612 C C . ALA A 1 80 ? -0.249 -4.710 3.310 1.00 96.00 80 ALA A C 1
ATOM 614 O O . ALA A 1 80 ? -0.844 -5.751 3.601 1.00 96.00 80 ALA A O 1
ATOM 615 N N . SER A 1 81 ? -0.065 -3.725 4.180 1.00 96.69 81 SER A N 1
ATOM 616 C CA . SER A 1 81 ? -0.653 -3.694 5.513 1.00 96.69 81 SER A CA 1
ATOM 617 C C . SER A 1 81 ? -1.218 -2.314 5.824 1.00 96.69 81 SER A C 1
ATOM 619 O O . SER A 1 81 ? -0.768 -1.317 5.266 1.00 96.69 81 SER A O 1
ATOM 621 N N . ILE A 1 82 ? -2.199 -2.268 6.716 1.00 95.56 82 ILE A N 1
ATOM 622 C CA . ILE A 1 82 ? -2.852 -1.044 7.175 1.00 95.56 82 ILE A CA 1
ATOM 623 C C . ILE A 1 82 ? -2.748 -0.979 8.697 1.00 95.56 82 ILE A C 1
ATOM 625 O O . ILE A 1 82 ? -3.043 -1.967 9.375 1.00 95.56 82 ILE A O 1
ATOM 629 N N . PHE A 1 83 ? -2.386 0.191 9.207 1.00 95.06 83 PHE A N 1
ATOM 630 C CA . PHE A 1 83 ? -2.471 0.579 10.610 1.00 95.06 83 PHE A CA 1
ATOM 631 C C . PHE A 1 83 ? -3.382 1.802 10.662 1.00 95.06 83 PHE A C 1
ATOM 633 O O . PHE A 1 83 ? -2.978 2.868 10.213 1.00 95.06 83 PHE A O 1
ATOM 640 N N . ALA A 1 84 ? -4.623 1.623 11.107 1.00 92.19 84 ALA A N 1
ATOM 641 C CA . ALA A 1 84 ? -5.626 2.682 11.118 1.00 92.19 84 ALA A CA 1
ATOM 642 C C . ALA A 1 84 ? -5.872 3.172 12.548 1.00 92.19 84 ALA A C 1
ATOM 644 O O . ALA A 1 84 ? -6.295 2.378 13.391 1.00 92.19 84 ALA A O 1
ATOM 645 N N . GLU A 1 85 ? -5.606 4.445 12.827 1.00 91.38 85 GLU A N 1
ATOM 646 C CA . GLU A 1 85 ? -5.735 5.046 14.160 1.00 91.38 85 GLU A CA 1
ATOM 647 C C . GLU A 1 85 ? -7.125 5.664 14.338 1.00 91.38 85 GLU A C 1
ATOM 649 O O . GLU A 1 85 ? -7.546 6.515 13.563 1.00 91.38 85 GLU A O 1
ATOM 654 N N . ARG A 1 86 ? -7.891 5.215 15.334 1.00 89.69 86 ARG A N 1
ATOM 655 C CA . ARG A 1 86 ? -9.201 5.790 15.657 1.00 89.69 86 ARG A CA 1
ATOM 656 C C . ARG A 1 86 ? -9.313 5.984 17.163 1.00 89.69 86 ARG A C 1
ATOM 658 O O . ARG A 1 86 ? -9.448 5.014 17.912 1.00 89.69 86 ARG A O 1
ATOM 665 N N . SER A 1 87 ? -9.301 7.242 17.592 1.00 86.38 87 SER A N 1
ATOM 666 C CA . SER A 1 87 ? -9.576 7.652 18.977 1.00 86.38 87 SER A CA 1
ATOM 667 C C . SER A 1 87 ? -8.701 6.941 20.027 1.00 86.38 87 SER A C 1
ATOM 669 O O . SER A 1 87 ? -9.185 6.517 21.076 1.00 86.38 87 SER A O 1
ATOM 671 N N . GLY A 1 88 ? -7.408 6.798 19.747 1.00 86.88 88 GLY A N 1
ATOM 672 C CA . GLY A 1 88 ? -6.407 6.145 20.589 1.00 86.88 88 GLY A CA 1
ATOM 673 C C . GLY A 1 88 ? -6.268 4.636 20.368 1.00 86.88 88 GLY A C 1
ATOM 674 O O . GLY A 1 88 ? -5.505 3.988 21.086 1.00 86.88 88 GLY A O 1
ATOM 675 N N . VAL A 1 89 ? -6.990 4.052 19.405 1.00 91.62 89 VAL A N 1
ATOM 676 C CA . VAL A 1 89 ? -6.932 2.617 19.088 1.00 91.62 89 VAL A CA 1
ATOM 677 C C . VAL A 1 89 ? -6.417 2.405 17.669 1.00 91.62 89 VAL A C 1
ATOM 679 O O . VAL A 1 89 ? -7.003 2.896 16.709 1.00 91.62 89 VAL A O 1
ATOM 682 N N . VAL A 1 90 ? -5.356 1.605 17.526 1.00 94.25 90 VAL A N 1
ATOM 683 C CA . VAL A 1 90 ? -4.780 1.259 16.217 1.00 94.25 90 VAL A CA 1
ATOM 684 C C . VAL A 1 90 ? -5.286 -0.104 15.745 1.00 94.25 90 VAL A C 1
ATOM 686 O O . VAL A 1 90 ? -4.929 -1.155 16.287 1.00 94.25 90 VAL A O 1
ATOM 689 N N . PHE A 1 91 ? -6.097 -0.096 14.691 1.00 93.81 91 PHE A N 1
ATOM 690 C CA . PHE A 1 91 ? -6.569 -1.290 13.996 1.00 93.81 91 PHE A CA 1
ATOM 691 C C . PHE A 1 91 ? -5.532 -1.757 12.975 1.00 93.81 91 PHE A C 1
ATOM 693 O O . PHE A 1 91 ? -5.001 -0.960 12.207 1.00 93.81 91 PHE A O 1
ATOM 700 N N . ARG A 1 92 ? -5.249 -3.064 12.939 1.00 95.12 92 ARG A N 1
ATOM 701 C CA . ARG A 1 92 ? -4.198 -3.640 12.086 1.00 95.12 92 ARG A CA 1
ATOM 702 C C . ARG A 1 92 ? -4.779 -4.625 11.084 1.00 95.12 92 ARG A C 1
ATOM 704 O O . ARG A 1 92 ? -5.437 -5.586 11.476 1.00 95.12 92 ARG A O 1
ATOM 711 N N . PHE A 1 93 ? -4.443 -4.440 9.813 1.00 95.44 93 PHE A N 1
ATOM 712 C CA . PHE A 1 93 ? -4.757 -5.369 8.731 1.00 95.44 93 PHE A CA 1
ATOM 713 C C . PHE A 1 93 ? -3.456 -5.733 8.021 1.00 95.44 93 PHE A C 1
ATOM 715 O O . PHE A 1 93 ? -2.956 -4.967 7.205 1.00 95.44 93 PHE A O 1
ATOM 722 N N . THR A 1 94 ? -2.855 -6.868 8.367 1.00 93.81 94 THR A N 1
ATOM 723 C CA . THR A 1 94 ? -1.476 -7.192 7.957 1.00 93.81 94 THR A CA 1
ATOM 724 C C . THR A 1 94 ? -1.376 -8.021 6.684 1.00 93.81 94 THR A C 1
ATOM 726 O O . THR A 1 94 ? -0.319 -8.049 6.061 1.00 93.81 94 THR A O 1
ATOM 729 N N . ASP A 1 95 ? -2.473 -8.650 6.271 1.00 90.88 95 ASP A N 1
ATOM 730 C CA . ASP A 1 95 ? -2.552 -9.433 5.043 1.00 90.88 95 ASP A CA 1
ATOM 731 C C . ASP A 1 95 ? -3.536 -8.759 4.086 1.00 90.88 95 ASP A C 1
ATOM 733 O O . ASP A 1 95 ? -4.741 -9.028 4.101 1.00 90.88 95 ASP A O 1
ATOM 737 N N . CYS A 1 96 ? -3.025 -7.807 3.303 1.00 95.00 96 CYS A N 1
ATOM 738 C CA . CYS A 1 96 ? -3.809 -7.079 2.317 1.00 95.00 96 CYS A CA 1
ATOM 739 C C . CYS A 1 96 ? -3.233 -7.211 0.906 1.00 95.00 96 CYS A C 1
ATOM 741 O O . CYS A 1 96 ? -2.019 -7.286 0.692 1.00 95.00 96 CYS A O 1
ATOM 743 N N . ALA A 1 97 ? -4.127 -7.141 -0.077 1.00 93.50 97 ALA A N 1
ATOM 744 C CA . ALA A 1 97 ? -3.794 -7.026 -1.486 1.00 93.50 97 ALA A CA 1
ATOM 745 C C . ALA A 1 97 ? -4.185 -5.652 -2.034 1.00 93.50 97 ALA A C 1
ATOM 747 O O . ALA A 1 97 ? -5.240 -5.117 -1.702 1.00 93.50 97 ALA A O 1
ATOM 748 N N . LEU A 1 98 ? -3.372 -5.120 -2.944 1.00 95.06 98 LEU A N 1
ATOM 749 C CA . LEU A 1 98 ? -3.793 -4.015 -3.798 1.00 95.06 98 LEU A CA 1
ATOM 750 C C . LEU A 1 98 ? -4.670 -4.553 -4.928 1.00 95.06 98 LEU A C 1
ATOM 752 O O . LEU A 1 98 ? -4.319 -5.535 -5.588 1.00 95.06 98 LEU A O 1
ATOM 756 N N . TRP A 1 99 ? -5.790 -3.891 -5.173 1.00 94.31 99 TRP A N 1
ATOM 757 C CA . TRP A 1 99 ? -6.755 -4.248 -6.199 1.00 94.31 99 TRP A CA 1
ATOM 758 C C . TRP A 1 99 ? -7.115 -3.029 -7.038 1.00 94.31 99 TRP A C 1
ATOM 760 O O . TRP A 1 99 ? -7.167 -1.907 -6.550 1.00 94.31 99 TRP A O 1
ATOM 770 N N . SER A 1 100 ? -7.343 -3.260 -8.327 1.00 93.25 100 SER A N 1
ATOM 771 C CA . SER A 1 100 ? -7.674 -2.219 -9.289 1.00 93.25 100 SER A CA 1
ATOM 772 C C . SER A 1 100 ? -8.972 -2.549 -10.021 1.00 93.25 100 SER A C 1
ATOM 774 O O . SER A 1 100 ? -9.108 -3.688 -10.506 1.00 93.25 100 SER A O 1
ATOM 776 N N . PRO A 1 101 ? -9.899 -1.587 -10.173 1.00 90.56 101 PRO A N 1
ATOM 777 C CA . PRO A 1 101 ? -11.104 -1.782 -10.968 1.00 90.56 101 PRO A CA 1
ATOM 778 C C . PRO A 1 101 ? -10.788 -1.864 -12.468 1.00 90.56 101 PRO A C 1
ATOM 780 O O . PRO A 1 101 ? -9.627 -1.855 -12.883 1.00 90.56 101 PRO A O 1
ATOM 783 N N . LYS A 1 102 ? -11.811 -2.120 -13.291 1.00 88.94 102 LYS A N 1
ATOM 784 C CA . LYS A 1 102 ? -11.658 -2.250 -14.755 1.00 88.94 102 LYS A CA 1
ATOM 785 C C . LYS A 1 102 ? -11.742 -0.910 -15.488 1.00 88.94 102 LYS A C 1
ATOM 787 O O . LYS A 1 102 ? -11.273 -0.833 -16.612 1.00 88.94 102 LYS A O 1
ATOM 792 N N . ASP A 1 103 ? -12.367 0.078 -14.871 1.00 87.50 103 ASP A N 1
ATOM 793 C CA . ASP A 1 103 ? -12.670 1.415 -15.392 1.00 87.50 103 ASP A CA 1
ATOM 794 C C . ASP A 1 103 ? -11.576 2.444 -15.060 1.00 87.50 103 ASP A C 1
ATOM 796 O O . ASP A 1 103 ? -11.824 3.643 -15.077 1.00 87.50 103 ASP A O 1
ATOM 800 N N . ASP A 1 104 ? -10.373 1.974 -14.721 1.00 82.25 104 ASP A N 1
ATOM 801 C CA . ASP A 1 104 ? -9.230 2.798 -14.319 1.00 82.25 104 ASP A CA 1
ATOM 802 C C . ASP A 1 104 ? -9.444 3.703 -13.091 1.00 82.25 104 ASP A C 1
ATOM 804 O O . ASP A 1 104 ? -8.573 4.518 -12.777 1.00 82.25 104 ASP A O 1
ATOM 808 N N . GLY A 1 105 ? -10.499 3.466 -12.302 1.00 88.44 105 GLY A N 1
ATOM 809 C CA . GLY A 1 105 ? -10.714 4.118 -11.008 1.00 88.44 105 GLY A CA 1
ATOM 810 C C . GLY A 1 105 ? -9.586 3.876 -9.985 1.00 88.44 105 GLY A C 1
ATOM 811 O O . GLY A 1 105 ? -8.618 3.155 -10.279 1.00 88.44 105 GLY A O 1
ATOM 812 N N . PRO A 1 106 ? -9.682 4.459 -8.776 1.00 90.75 106 PRO A N 1
ATOM 813 C CA . PRO A 1 106 ? -8.649 4.356 -7.747 1.00 90.75 106 PRO A CA 1
ATOM 814 C C . PRO A 1 106 ? -8.253 2.911 -7.418 1.00 90.75 106 PRO A C 1
ATOM 816 O O . PRO A 1 106 ? -9.053 1.974 -7.513 1.00 90.75 106 PRO A O 1
ATOM 819 N N . LEU A 1 107 ? -6.993 2.716 -7.026 1.00 93.31 107 LEU A N 1
ATOM 820 C CA . LEU A 1 107 ? -6.580 1.484 -6.366 1.00 93.31 107 LEU A CA 1
ATOM 821 C C . LEU A 1 107 ? -7.254 1.384 -5.002 1.00 93.31 107 LEU A C 1
ATOM 823 O O . LEU A 1 107 ? -7.507 2.380 -4.332 1.00 93.31 107 LEU A O 1
ATOM 827 N N . LEU A 1 108 ? -7.484 0.148 -4.584 1.00 93.50 108 LEU A N 1
ATOM 828 C CA . LEU A 1 108 ? -8.056 -0.184 -3.292 1.00 93.50 108 LEU A CA 1
ATOM 829 C C . LEU A 1 108 ? -7.143 -1.168 -2.567 1.00 93.50 108 LEU A C 1
ATOM 831 O O . LEU A 1 108 ? -6.543 -2.048 -3.190 1.00 93.50 108 LEU A O 1
ATOM 835 N N . ILE A 1 109 ? -7.070 -1.055 -1.246 1.00 94.06 109 ILE A N 1
ATOM 836 C CA . ILE A 1 109 ? -6.418 -2.027 -0.370 1.00 94.06 109 ILE A CA 1
ATOM 837 C C . ILE A 1 109 ? -7.491 -2.969 0.170 1.00 94.06 109 ILE A C 1
ATOM 839 O O . ILE A 1 109 ? -8.496 -2.534 0.729 1.00 94.06 109 ILE A O 1
ATOM 843 N N . MET A 1 110 ? -7.291 -4.269 -0.001 1.00 92.88 110 MET A N 1
ATOM 844 C CA . MET A 1 110 ? -8.245 -5.304 0.378 1.00 92.88 110 MET A CA 1
ATOM 845 C C . MET A 1 110 ? -7.619 -6.255 1.395 1.00 92.88 110 MET A C 1
ATOM 847 O O . MET A 1 110 ? -6.784 -7.073 0.997 1.00 92.88 110 MET A O 1
ATOM 851 N N . PRO A 1 111 ? -8.022 -6.212 2.674 1.00 92.94 111 PRO A N 1
ATOM 852 C CA . PRO A 1 111 ? -7.654 -7.251 3.621 1.00 92.94 111 PRO A CA 1
ATOM 853 C C . PRO A 1 111 ? -8.246 -8.599 3.210 1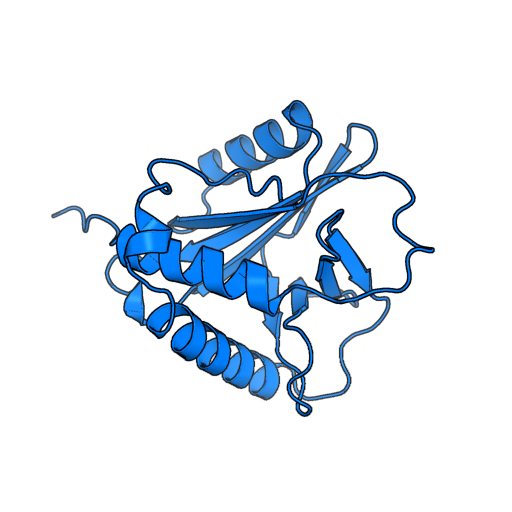.00 92.94 111 PRO A C 1
ATOM 855 O O . PRO A 1 111 ? -9.423 -8.699 2.839 1.00 92.94 111 PRO A O 1
ATOM 858 N N . PHE A 1 112 ? -7.451 -9.659 3.302 1.00 89.12 112 PHE A N 1
ATOM 859 C CA . PHE A 1 112 ? -7.948 -11.006 3.056 1.00 89.12 112 PHE A CA 1
ATOM 860 C C . PHE A 1 112 ? -8.961 -11.429 4.126 1.00 89.12 112 PHE A C 1
ATOM 862 O O . PHE A 1 112 ? -8.887 -11.044 5.289 1.00 89.12 112 PHE A O 1
ATOM 869 N N . GLY A 1 113 ? -9.959 -12.214 3.714 1.00 86.12 113 GLY A N 1
ATOM 870 C CA . GLY A 1 113 ? -11.006 -12.717 4.611 1.00 86.12 113 GLY A CA 1
ATOM 871 C C . GLY A 1 113 ? -12.085 -11.701 5.002 1.00 86.12 113 GLY A C 1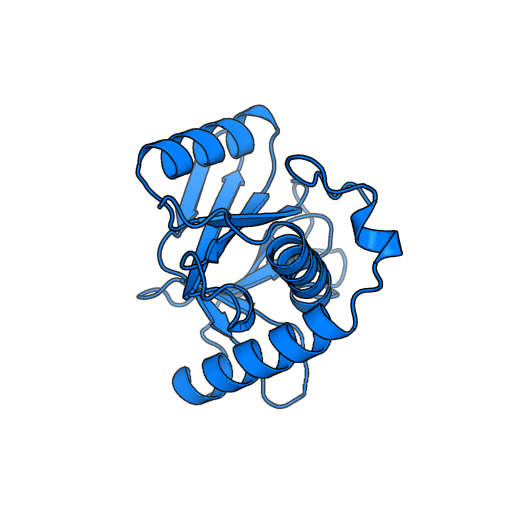
ATOM 872 O O . GLY A 1 113 ? -13.110 -12.114 5.536 1.00 86.12 113 GLY A O 1
ATOM 873 N N . LEU A 1 114 ? -11.923 -10.413 4.679 1.00 86.31 114 LEU A N 1
ATOM 874 C CA . LEU A 1 114 ? -12.904 -9.374 4.996 1.00 86.31 114 LEU A CA 1
ATOM 875 C C . LEU A 1 114 ? -13.700 -8.919 3.759 1.00 86.31 114 LEU A C 1
ATOM 877 O O . LEU A 1 114 ? -13.309 -9.143 2.605 1.00 86.31 114 LEU A O 1
ATOM 881 N N . ASN A 1 115 ? -14.848 -8.292 4.025 1.00 85.94 115 ASN A N 1
ATOM 882 C CA . ASN A 1 115 ? -15.733 -7.671 3.033 1.00 85.94 115 ASN A CA 1
ATOM 883 C C . ASN A 1 115 ? -15.668 -6.140 3.125 1.00 85.94 115 ASN A C 1
ATOM 885 O O . ASN A 1 115 ? -16.689 -5.460 3.156 1.00 85.94 115 ASN A O 1
ATOM 889 N N . VAL A 1 116 ? -14.447 -5.620 3.190 1.00 87.38 116 VAL A N 1
ATOM 890 C CA . VAL A 1 116 ? -14.139 -4.191 3.227 1.00 87.38 116 VAL A CA 1
ATOM 891 C C . VAL A 1 116 ? -12.971 -3.927 2.287 1.00 87.38 116 VAL A C 1
ATOM 893 O O . VAL A 1 116 ? -12.121 -4.800 2.082 1.00 87.38 116 VAL A O 1
ATOM 896 N N . CYS A 1 117 ? -12.921 -2.733 1.718 1.00 90.00 117 CYS A N 1
ATOM 897 C CA . CYS A 1 117 ? -11.734 -2.228 1.047 1.00 90.00 117 CYS A CA 1
ATOM 898 C C . CYS A 1 117 ? -11.446 -0.795 1.480 1.00 90.00 117 CYS A C 1
ATOM 900 O O . CYS A 1 117 ? -12.333 -0.107 1.980 1.00 90.00 117 CYS A O 1
ATOM 902 N N . PHE A 1 118 ? -10.208 -0.363 1.283 1.00 90.50 118 PHE A N 1
ATOM 903 C CA . PHE A 1 118 ? -9.733 0.941 1.718 1.00 90.50 118 PHE A CA 1
ATOM 904 C C . PHE A 1 118 ? -9.142 1.739 0.560 1.00 90.50 118 PHE A C 1
ATOM 906 O O . PHE A 1 118 ? -8.459 1.178 -0.296 1.00 90.50 118 PHE A O 1
ATOM 913 N N . GLY A 1 119 ? -9.377 3.044 0.572 1.00 88.50 119 GLY A N 1
ATOM 914 C CA . GLY A 1 119 ? -8.643 4.060 -0.189 1.00 88.50 119 GLY A CA 1
ATOM 915 C C . GLY A 1 119 ? -8.314 5.227 0.743 1.00 88.50 119 GLY A C 1
ATOM 916 O O . GLY A 1 119 ? -8.484 5.092 1.953 1.00 88.50 119 GLY A O 1
ATOM 917 N N . HIS A 1 120 ? -7.883 6.370 0.218 1.00 85.25 120 HIS A N 1
ATOM 918 C CA . HIS A 1 120 ? -7.783 7.596 1.025 1.00 85.25 120 HIS A CA 1
ATOM 919 C C . HIS A 1 120 ? -8.272 8.823 0.270 1.00 85.25 120 HIS A C 1
ATOM 921 O O . HIS A 1 120 ? -8.161 8.874 -0.946 1.00 85.25 120 HIS A O 1
ATOM 927 N N . ASP A 1 121 ? -8.739 9.835 0.988 1.00 80.19 121 ASP A N 1
ATOM 928 C CA . ASP A 1 121 ? -9.210 11.117 0.438 1.00 80.19 121 ASP A CA 1
ATOM 929 C C . ASP A 1 121 ? -8.222 12.279 0.680 1.00 80.19 121 ASP A C 1
ATOM 931 O O . ASP A 1 121 ? -8.597 13.447 0.643 1.00 80.19 121 ASP A O 1
ATOM 935 N N . ASP A 1 122 ? -6.955 11.934 0.938 1.00 70.06 122 ASP A N 1
ATOM 936 C CA . ASP A 1 122 ? -5.853 12.781 1.443 1.00 70.06 122 ASP A CA 1
ATOM 937 C C . ASP A 1 122 ? -5.938 13.126 2.932 1.00 70.06 122 ASP A C 1
ATOM 939 O O . ASP A 1 122 ? -4.924 13.499 3.522 1.00 70.06 122 ASP A O 1
ATOM 943 N N . ARG A 1 123 ? -7.107 12.986 3.560 1.00 73.12 123 ARG A N 1
ATOM 944 C CA . ARG A 1 123 ? -7.294 13.328 4.972 1.00 73.12 123 ARG A CA 1
ATOM 945 C C . ARG A 1 123 ? -7.312 12.125 5.877 1.00 73.12 123 ARG A C 1
ATOM 947 O O . ARG A 1 123 ? -6.875 12.282 7.004 1.00 73.12 123 ARG A O 1
ATOM 954 N N . ALA A 1 124 ? -7.853 11.003 5.413 1.00 78.44 124 ALA A N 1
ATOM 955 C CA . ALA A 1 124 ? -7.987 9.775 6.183 1.00 78.44 124 ALA A CA 1
ATOM 956 C C . ALA A 1 124 ? -8.072 8.544 5.276 1.00 78.44 124 ALA A C 1
ATOM 958 O O . ALA A 1 124 ? -8.371 8.628 4.079 1.00 78.44 124 ALA A O 1
ATOM 959 N N . LEU A 1 125 ? -7.813 7.370 5.853 1.00 86.94 125 LEU A N 1
ATOM 960 C CA . LEU A 1 125 ? -8.099 6.113 5.187 1.00 86.94 125 LEU A CA 1
ATOM 961 C C . LEU A 1 125 ? -9.606 5.859 5.259 1.00 86.94 125 LEU A C 1
ATOM 963 O O . LEU A 1 125 ? -10.190 5.758 6.343 1.00 86.94 125 LEU A O 1
ATOM 967 N N . VAL A 1 126 ? -10.238 5.723 4.099 1.00 86.06 126 VAL A N 1
ATOM 968 C CA . VAL A 1 126 ? -11.687 5.552 3.992 1.00 86.06 126 VAL A CA 1
ATOM 969 C C . VAL A 1 126 ? -12.020 4.098 3.711 1.00 86.06 126 VAL A C 1
ATOM 971 O O . VAL A 1 126 ? -11.488 3.494 2.778 1.00 86.06 126 VAL A O 1
ATOM 974 N N . SER A 1 127 ? -12.911 3.532 4.525 1.00 86.69 127 SER A N 1
ATOM 975 C CA . SER A 1 127 ? -13.423 2.177 4.343 1.00 86.69 127 SER A CA 1
ATOM 976 C C . SER A 1 127 ? -14.678 2.173 3.477 1.00 86.69 127 SER A C 1
ATOM 978 O O . SER A 1 127 ? -15.645 2.871 3.779 1.00 86.69 127 SER A O 1
ATOM 980 N N . PHE A 1 128 ? -14.708 1.312 2.467 1.00 82.75 128 PHE A N 1
ATOM 981 C CA . PHE A 1 128 ? -15.867 1.103 1.610 1.00 82.75 128 PHE A CA 1
ATOM 982 C C . PHE A 1 128 ? -16.538 -0.236 1.948 1.00 82.75 128 PHE A C 1
ATOM 984 O O . PHE A 1 128 ? -15.878 -1.286 1.916 1.00 82.75 128 PHE A O 1
ATOM 991 N N . PRO A 1 129 ? -17.843 -0.230 2.275 1.00 69.25 129 PRO A N 1
ATOM 992 C CA . PRO A 1 129 ? -18.584 -1.434 2.610 1.00 69.25 129 PRO A CA 1
ATOM 993 C C . PRO A 1 129 ? -18.981 -2.175 1.332 1.00 69.25 129 PRO A C 1
ATOM 995 O O . PRO A 1 129 ? -20.076 -2.003 0.809 1.00 69.25 129 PRO A O 1
ATOM 998 N N . SER A 1 130 ? -18.065 -2.965 0.779 1.00 68.50 130 SER A N 1
ATOM 999 C CA . SER A 1 130 ? -18.324 -4.102 -0.118 1.00 68.50 130 SER A CA 1
ATOM 1000 C C . SER A 1 130 ? -17.024 -4.547 -0.775 1.00 68.50 130 SER A C 1
ATOM 1002 O O . SER A 1 130 ? -16.083 -3.774 -0.947 1.00 68.50 130 SER A O 1
ATOM 1004 N N . ARG A 1 131 ? -16.961 -5.820 -1.181 1.00 66.75 131 ARG A N 1
ATOM 1005 C CA . ARG A 1 131 ? -15.920 -6.237 -2.121 1.00 66.75 131 ARG A CA 1
ATOM 1006 C C . ARG A 1 131 ? -16.182 -5.575 -3.473 1.00 66.75 131 ARG A C 1
ATOM 1008 O O . ARG A 1 131 ? -17.331 -5.576 -3.915 1.00 66.75 131 ARG A O 1
ATOM 1015 N N . PRO A 1 132 ? -15.140 -5.095 -4.165 1.00 69.06 132 PRO A N 1
ATOM 1016 C CA . PRO A 1 132 ? -15.309 -4.538 -5.492 1.00 69.06 132 PRO A CA 1
ATOM 1017 C C . PRO A 1 132 ? -15.945 -5.550 -6.450 1.00 69.06 132 PRO A C 1
ATOM 1019 O O . PRO A 1 132 ? -15.605 -6.738 -6.435 1.00 69.06 132 PRO A O 1
ATOM 1022 N N . ASN A 1 133 ? -16.835 -5.076 -7.320 1.00 72.12 133 ASN A N 1
ATOM 1023 C CA . ASN A 1 133 ? -17.463 -5.910 -8.338 1.00 72.12 133 ASN A CA 1
ATOM 1024 C C . ASN A 1 133 ? -16.405 -6.419 -9.333 1.00 72.12 133 ASN A C 1
ATOM 1026 O O . ASN A 1 133 ? -15.938 -5.695 -10.213 1.00 72.12 133 ASN A O 1
ATOM 1030 N N . GLY A 1 134 ? -16.011 -7.688 -9.204 1.00 79.19 134 GLY A N 1
ATOM 1031 C CA . GLY A 1 134 ? -15.133 -8.356 -10.161 1.00 79.19 134 GLY A CA 1
ATOM 1032 C C . GLY A 1 134 ? -14.210 -9.411 -9.557 1.00 79.19 134 GLY A C 1
ATOM 1033 O O . GLY A 1 134 ? -14.177 -9.664 -8.358 1.00 79.19 134 GLY A O 1
ATOM 1034 N N . SER A 1 135 ? -13.418 -10.047 -10.423 1.00 87.94 135 SER A N 1
ATOM 1035 C CA . SER A 1 135 ? -12.435 -11.045 -9.995 1.00 87.94 135 SER A CA 1
ATOM 1036 C C . SER A 1 135 ? -11.303 -10.401 -9.188 1.00 87.94 135 SER A C 1
ATOM 1038 O O . SER A 1 135 ? -10.565 -9.565 -9.718 1.00 87.94 135 SER A O 1
ATOM 1040 N N . LEU A 1 136 ? -11.057 -10.918 -7.979 1.00 87.50 136 LEU A N 1
ATOM 1041 C CA . LEU A 1 136 ? -9.898 -10.567 -7.150 1.00 87.50 136 LEU A CA 1
ATOM 1042 C C . LEU A 1 136 ? -8.579 -10.773 -7.911 1.00 87.50 136 LEU A C 1
ATOM 1044 O O . LEU A 1 136 ? -7.806 -9.835 -8.063 1.00 87.50 136 LEU A O 1
ATOM 1048 N N . ARG A 1 137 ? -8.367 -11.964 -8.495 1.00 91.12 137 ARG A N 1
ATOM 1049 C CA . ARG A 1 137 ? -7.134 -12.302 -9.235 1.00 91.12 137 ARG A CA 1
ATOM 1050 C C . ARG A 1 137 ? -6.815 -11.299 -10.348 1.00 91.12 137 ARG A C 1
ATOM 1052 O O . ARG A 1 137 ? -5.709 -10.768 -10.398 1.00 91.12 137 ARG A O 1
ATOM 1059 N N . SER A 1 138 ? -7.775 -11.025 -11.233 1.00 93.25 138 SER A N 1
ATOM 1060 C CA . SER A 1 138 ? -7.589 -10.057 -12.318 1.00 93.25 138 SER A CA 1
ATOM 1061 C C . SER A 1 138 ? -7.361 -8.633 -11.812 1.00 93.25 138 SER A C 1
ATOM 1063 O O . SER A 1 138 ? -6.561 -7.915 -12.404 1.00 93.25 138 SER A O 1
ATOM 1065 N N . GLY A 1 139 ? -8.036 -8.208 -10.740 1.00 93.62 139 GLY A N 1
ATOM 1066 C CA . GLY A 1 139 ? -7.828 -6.868 -10.188 1.00 93.62 139 GLY A CA 1
ATOM 1067 C C . GLY A 1 139 ? -6.488 -6.701 -9.480 1.00 93.62 139 GLY A C 1
ATOM 1068 O O . GLY A 1 139 ? -5.862 -5.660 -9.648 1.00 93.62 139 GLY A O 1
ATOM 1069 N N . VAL A 1 140 ? -5.982 -7.736 -8.804 1.00 93.88 140 VAL A N 1
ATOM 1070 C CA . VAL A 1 140 ? -4.611 -7.749 -8.262 1.00 93.88 140 VAL A CA 1
ATOM 1071 C C . VAL A 1 140 ? -3.578 -7.678 -9.389 1.00 93.88 140 VAL A C 1
ATOM 1073 O O . VAL A 1 140 ? -2.612 -6.922 -9.303 1.00 93.88 140 VAL A O 1
ATOM 1076 N N . ALA A 1 141 ? -3.786 -8.415 -10.486 1.00 94.88 141 ALA A N 1
ATOM 1077 C CA . ALA A 1 141 ? -2.896 -8.351 -11.647 1.00 94.88 141 ALA A CA 1
ATOM 1078 C C . ALA A 1 141 ? -2.864 -6.945 -12.278 1.00 94.88 141 ALA A C 1
ATOM 1080 O O . ALA A 1 141 ? -1.784 -6.431 -12.574 1.00 94.88 141 ALA A O 1
ATOM 1081 N N . ARG A 1 142 ? -4.030 -6.298 -12.426 1.00 95.50 142 ARG A N 1
ATOM 1082 C CA . ARG A 1 142 ? -4.120 -4.904 -12.891 1.00 95.50 142 ARG A CA 1
ATOM 1083 C C . ARG A 1 142 ? -3.449 -3.933 -11.925 1.00 95.50 142 ARG A C 1
ATOM 1085 O O . ARG A 1 142 ? -2.683 -3.088 -12.377 1.00 95.50 142 ARG A O 1
ATOM 1092 N N . ALA A 1 143 ? -3.682 -4.075 -10.620 1.00 95.56 143 ALA A N 1
ATOM 1093 C CA . ALA A 1 143 ? -3.076 -3.218 -9.604 1.00 95.56 143 ALA A CA 1
ATOM 1094 C C . ALA A 1 143 ? -1.549 -3.272 -9.660 1.00 95.56 143 ALA A C 1
ATOM 1096 O O . ALA A 1 143 ? -0.905 -2.230 -9.717 1.00 95.56 143 ALA A O 1
ATOM 1097 N N . ARG A 1 144 ? -0.971 -4.477 -9.746 1.00 95.81 144 ARG A N 1
ATOM 1098 C CA . ARG A 1 144 ? 0.480 -4.660 -9.899 1.00 95.81 144 ARG A CA 1
ATOM 1099 C C . ARG A 1 144 ? 1.020 -3.974 -11.151 1.00 95.81 144 ARG A C 1
ATOM 1101 O O . ARG A 1 144 ? 2.036 -3.287 -11.079 1.00 95.81 144 ARG A O 1
ATOM 1108 N N . LEU A 1 145 ? 0.342 -4.134 -12.289 1.00 95.88 145 LEU A N 1
ATOM 1109 C CA . LEU A 1 145 ? 0.755 -3.495 -13.538 1.00 95.88 145 LEU A CA 1
ATOM 1110 C C . LEU A 1 145 ? 0.693 -1.965 -13.437 1.00 95.88 145 LEU A C 1
ATOM 1112 O O . LEU A 1 145 ? 1.688 -1.306 -13.733 1.00 95.88 145 LEU A O 1
ATOM 1116 N N . ARG A 1 146 ? -0.443 -1.414 -12.995 1.00 96.06 146 ARG A N 1
ATOM 1117 C CA . ARG A 1 146 ? -0.648 0.035 -12.845 1.00 96.06 146 ARG A CA 1
ATOM 1118 C C . ARG A 1 146 ? 0.362 0.644 -11.888 1.00 96.06 146 ARG A C 1
ATOM 1120 O O . ARG A 1 146 ? 0.992 1.640 -12.224 1.00 96.06 146 ARG A O 1
ATOM 1127 N N . LEU A 1 147 ? 0.559 0.010 -10.735 1.00 96.62 147 LEU A N 1
ATOM 1128 C CA . LEU A 1 147 ? 1.497 0.484 -9.733 1.00 96.62 147 LEU A CA 1
ATOM 1129 C C . LEU A 1 147 ? 2.933 0.492 -10.268 1.00 96.62 147 LEU A C 1
ATOM 1131 O O . LEU A 1 147 ? 3.639 1.477 -10.090 1.00 96.62 147 LEU A O 1
ATOM 1135 N N . ARG A 1 148 ? 3.357 -0.560 -10.980 1.00 96.50 148 ARG A N 1
ATOM 1136 C CA . ARG A 1 148 ? 4.695 -0.617 -11.587 1.00 96.50 148 ARG A CA 1
ATOM 1137 C C . ARG A 1 148 ? 4.894 0.457 -12.656 1.00 96.50 148 ARG A C 1
ATOM 1139 O O . ARG A 1 148 ? 5.940 1.096 -12.689 1.00 96.50 148 ARG A O 1
ATOM 1146 N N . LEU A 1 149 ? 3.902 0.663 -13.525 1.00 96.06 149 LEU A N 1
ATOM 1147 C CA . LEU A 1 149 ? 3.957 1.717 -14.544 1.00 96.06 149 LEU A CA 1
ATOM 1148 C C . LEU A 1 149 ? 4.055 3.104 -13.897 1.00 96.06 149 LEU A C 1
ATOM 1150 O O . LEU A 1 149 ? 4.906 3.898 -14.287 1.00 96.06 149 LEU A O 1
ATOM 1154 N N . ALA A 1 150 ? 3.245 3.364 -12.870 1.00 95.62 150 ALA A N 1
ATOM 1155 C CA . ALA A 1 150 ? 3.266 4.627 -12.143 1.00 95.62 150 ALA A CA 1
ATOM 1156 C C . ALA A 1 150 ? 4.584 4.842 -11.382 1.00 95.62 150 ALA A C 1
ATOM 1158 O O . ALA A 1 150 ? 5.141 5.931 -11.452 1.00 95.62 150 ALA A O 1
ATOM 1159 N N . ALA A 1 151 ? 5.126 3.813 -10.720 1.00 95.00 151 ALA A N 1
ATOM 1160 C CA . ALA A 1 151 ? 6.412 3.883 -10.021 1.00 95.00 151 ALA A CA 1
ATOM 1161 C C . ALA A 1 151 ? 7.573 4.202 -10.979 1.00 95.00 151 ALA A C 1
ATOM 1163 O O . ALA A 1 151 ? 8.419 5.045 -10.679 1.00 95.00 151 ALA A O 1
ATOM 1164 N N . ASN A 1 152 ? 7.581 3.594 -12.168 1.00 94.88 152 ASN A N 1
ATOM 1165 C CA . ASN A 1 152 ? 8.576 3.892 -13.202 1.00 94.88 152 ASN A CA 1
ATOM 1166 C C . ASN A 1 152 ? 8.457 5.324 -13.744 1.00 94.88 152 ASN A C 1
ATOM 1168 O O . ASN A 1 152 ? 9.454 5.892 -14.180 1.00 94.88 152 ASN A O 1
ATOM 1172 N N . ALA A 1 153 ? 7.257 5.908 -13.704 1.00 95.06 153 ALA A N 1
ATOM 1173 C CA . ALA A 1 153 ? 7.005 7.281 -14.125 1.00 95.06 153 ALA A CA 1
ATOM 1174 C C . ALA A 1 153 ? 7.301 8.325 -13.033 1.00 95.06 153 ALA A C 1
ATOM 1176 O O . ALA A 1 153 ? 7.253 9.519 -13.321 1.00 95.06 153 ALA A O 1
ATOM 1177 N N . VAL A 1 154 ? 7.596 7.919 -11.789 1.00 92.25 154 VAL A N 1
ATOM 1178 C CA . VAL A 1 154 ? 7.971 8.861 -10.723 1.00 92.25 154 VAL A CA 1
ATOM 1179 C C . VAL A 1 154 ? 9.312 9.513 -11.080 1.00 92.25 154 VAL A C 1
ATOM 1181 O O . VAL A 1 154 ? 10.294 8.807 -11.269 1.00 92.25 154 VAL A O 1
ATOM 1184 N N . PRO A 1 155 ? 9.418 10.841 -11.160 1.00 89.62 155 PRO A N 1
ATOM 1185 C CA . PRO A 1 155 ? 10.699 11.482 -11.433 1.00 89.62 155 PRO A CA 1
ATOM 1186 C C . PRO A 1 155 ? 11.673 11.396 -10.245 1.00 89.62 155 PRO A C 1
ATOM 1188 O O . PRO A 1 155 ? 11.252 11.392 -9.086 1.00 89.62 155 PRO A O 1
ATOM 1191 N N . SER A 1 156 ? 12.983 11.347 -10.508 1.00 85.38 156 SER A N 1
ATOM 1192 C CA . SER A 1 156 ? 14.003 11.220 -9.450 1.00 85.38 156 SER A CA 1
ATOM 1193 C C . SER A 1 156 ? 14.050 12.433 -8.512 1.00 85.38 156 SER A C 1
ATOM 1195 O O . SER A 1 156 ? 14.459 12.313 -7.360 1.00 85.38 156 SER A O 1
ATOM 1197 N N . GLU A 1 157 ? 13.615 13.609 -8.963 1.00 84.94 157 GLU A N 1
ATOM 1198 C CA . GLU A 1 157 ? 13.474 14.803 -8.128 1.00 84.94 157 GLU A CA 1
ATOM 1199 C C . GLU A 1 157 ? 12.491 14.607 -6.970 1.00 84.94 157 GLU A C 1
ATOM 1201 O O . GLU A 1 157 ? 12.733 15.134 -5.886 1.00 84.94 157 GLU A O 1
ATOM 1206 N N . HIS A 1 158 ? 11.458 13.775 -7.138 1.00 80.50 158 HIS A N 1
ATOM 1207 C CA . HIS A 1 158 ? 10.513 13.456 -6.064 1.00 80.50 158 HIS A CA 1
ATOM 1208 C C . HIS A 1 158 ? 11.122 12.538 -4.993 1.00 80.50 158 HIS A C 1
ATOM 1210 O O . HIS A 1 158 ? 10.530 12.350 -3.935 1.00 80.50 158 HIS A O 1
ATOM 1216 N N . LEU A 1 159 ? 12.311 11.979 -5.243 1.00 76.25 159 LEU A N 1
ATOM 1217 C CA . LEU A 1 159 ? 13.016 11.086 -4.321 1.00 76.25 159 LEU A CA 1
ATOM 1218 C C . LEU A 1 159 ? 13.978 11.838 -3.394 1.00 76.25 159 LEU A C 1
ATOM 1220 O O . LEU A 1 159 ? 14.430 11.276 -2.399 1.00 76.25 159 LEU A O 1
ATOM 1224 N N . ARG A 1 160 ? 14.263 13.120 -3.673 1.00 57.72 160 ARG A N 1
ATOM 1225 C CA . ARG A 1 160 ? 15.219 13.942 -2.905 1.00 57.72 160 ARG A CA 1
ATOM 1226 C C . ARG A 1 160 ? 14.786 14.207 -1.460 1.00 57.72 160 ARG A C 1
ATOM 1228 O O . ARG A 1 160 ? 15.625 14.568 -0.644 1.00 57.72 160 ARG A O 1
ATOM 1235 N N . HIS A 1 161 ? 13.511 13.987 -1.140 1.00 52.38 161 HIS A N 1
ATOM 1236 C CA . HIS A 1 161 ? 12.948 14.155 0.204 1.00 52.38 161 HIS A CA 1
ATOM 1237 C C . HIS A 1 161 ? 12.784 12.835 0.975 1.00 52.38 161 HIS A C 1
ATOM 1239 O O . HIS A 1 161 ? 12.311 12.843 2.107 1.00 52.38 161 HIS A O 1
ATOM 1245 N N . VAL A 1 162 ? 13.172 11.694 0.394 1.00 52.59 162 VAL A N 1
ATOM 1246 C CA . VAL A 1 162 ? 12.792 10.370 0.908 1.00 52.59 162 VAL A CA 1
ATOM 1247 C C . VAL A 1 162 ? 13.972 9.674 1.572 1.00 52.59 162 VAL A C 1
ATOM 1249 O O . VAL A 1 162 ? 14.511 8.703 1.042 1.00 52.59 162 VAL A O 1
ATOM 1252 N N . GLN A 1 163 ? 14.422 10.194 2.718 1.00 46.00 163 GLN A N 1
ATOM 1253 C CA . GLN A 1 163 ? 15.563 9.595 3.420 1.00 46.00 163 GLN A CA 1
ATOM 1254 C C . GLN A 1 163 ? 15.227 8.596 4.533 1.00 46.00 163 GLN A C 1
ATOM 1256 O O . GLN A 1 163 ? 16.100 7.786 4.815 1.00 46.00 163 GLN A O 1
ATOM 1261 N N . THR A 1 164 ? 14.016 8.510 5.100 1.00 44.47 164 THR A N 1
ATOM 1262 C CA . THR A 1 164 ? 13.795 7.527 6.200 1.00 44.47 164 THR A CA 1
ATOM 1263 C C . THR A 1 164 ? 12.355 7.106 6.500 1.00 44.47 164 THR A C 1
ATOM 1265 O O . THR A 1 164 ? 12.152 6.032 7.057 1.00 44.47 164 THR A O 1
ATOM 1268 N N . ALA A 1 165 ? 11.362 7.900 6.135 1.00 39.50 165 ALA A N 1
ATOM 1269 C CA . ALA A 1 165 ? 9.932 7.603 6.131 1.00 39.50 165 ALA A CA 1
ATOM 1270 C C . ALA A 1 165 ? 9.308 8.872 5.553 1.00 39.50 165 ALA A C 1
ATOM 1272 O O . ALA A 1 165 ? 9.770 9.969 5.876 1.00 39.50 165 ALA A O 1
ATOM 1273 N N . TRP A 1 166 ? 8.327 8.760 4.663 1.00 40.03 166 TRP A N 1
ATOM 1274 C CA . TRP A 1 166 ? 7.549 9.953 4.333 1.00 40.03 166 TRP A CA 1
ATOM 1275 C C . TRP A 1 166 ? 6.760 10.355 5.614 1.00 40.03 166 TRP A C 1
ATOM 1277 O O . TRP A 1 166 ? 6.654 9.560 6.542 1.00 40.03 166 TRP A O 1
ATOM 1287 N N . PRO A 1 167 ? 6.369 11.614 5.785 1.00 34.66 167 PRO A N 1
ATOM 1288 C CA . PRO A 1 167 ? 5.064 12.019 6.325 1.00 34.66 167 PRO A CA 1
ATOM 1289 C C . PRO A 1 167 ? 4.382 12.864 5.246 1.00 34.66 167 PRO A C 1
ATOM 1291 O O . PRO A 1 167 ? 4.847 13.966 4.955 1.00 34.66 167 PRO A O 1
ATOM 1294 N N . LEU A 1 168 ? 3.430 12.304 4.482 1.00 37.25 168 LEU A N 1
ATOM 1295 C CA . LEU A 1 168 ? 2.728 13.088 3.454 1.00 37.25 168 LEU A CA 1
ATOM 1296 C C . LEU A 1 168 ? 1.720 13.977 4.189 1.00 37.25 168 LEU A C 1
ATOM 1298 O O . LEU A 1 168 ? 0.542 13.662 4.267 1.00 37.25 168 LEU A O 1
ATOM 1302 N N . ALA A 1 169 ? 2.204 15.082 4.750 1.00 28.80 169 ALA A N 1
ATOM 1303 C CA . ALA A 1 169 ? 1.384 16.274 4.868 1.00 28.80 169 ALA A CA 1
ATOM 1304 C C . ALA A 1 169 ? 1.392 16.927 3.479 1.00 28.80 169 ALA A C 1
ATOM 1306 O O . ALA A 1 169 ? 2.444 17.375 3.012 1.00 28.80 169 ALA A O 1
ATOM 1307 N N . ALA A 1 170 ? 0.254 16.864 2.788 1.00 32.62 170 ALA A N 1
ATOM 1308 C CA . ALA A 1 170 ? -0.038 17.765 1.678 1.00 32.62 170 ALA A CA 1
ATOM 1309 C C . ALA A 1 170 ? -0.319 19.172 2.222 1.00 32.62 170 ALA A C 1
ATOM 1311 O O . ALA A 1 170 ? -0.928 19.262 3.314 1.00 32.62 170 ALA A O 1
#

pLDDT: mean 83.15, std 16.62, range [28.8, 96.69]

Sequence (170 aa):
MTHQCNLETVNRFAIAAAKLLRHELDQEFAADGCSVIVIAGPALDKNLLDKWTIEAGEQQMDIVYLAFEAGREHLGPTSASIFAERSGVVFRFTDCALWSPKDDGPLLIMPFGLNVCFGHDDRALVSFPSRPNGSLRSGVARARLRLRLAANAVPSEHLRHVQTAWPLAA

Foldseek 3Di:
DPQDAPLLLFVLLQVLQLVQLADADDPPPLPDFAAEGEHEDAQDDPVNVVVVLVVCLVRSHKYKYFHDHRPCSLQGGPAIKIFFGDPNDTDIQRGW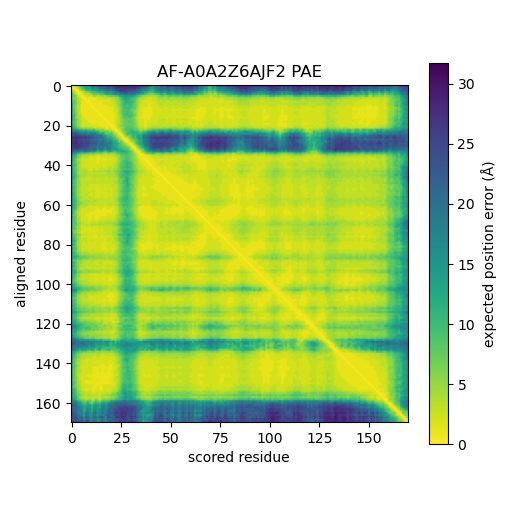AWFADPVSHGIWIGRPPDQWIWGDNRGHIDIDRGDPPDDPVVRSVVRSVSSSVSSVVDDCVVCPPPDPGDRPPD